Protein AF-A0A2G9RS12-F1 (afdb_monomer_lite)

pLDDT: mean 70.04, std 11.31, range [40.25, 85.06]

Sequence (122 aa):
MNLLDEAHEDACQGKPSTRPMIELCIPSTLDPTLAPPGCHVISIFSQYAPYTLTGGRQWDEEERNKYADNVFGWIEKYAPGFKSTVIGRDVLTPPDLESIFGLPGGVCTVHSITSACTANVL

Secondary structure (DSSP, 8-state):
--HHHHHHHHHHTTPPPSS-EEEEE-GGGT-GGGS-TT-EEEEEEEE---SSBTTTB---HHHHHHHHHHHHHHHHHHSTTHHHHEEEEEEE-HHHHHHHH--TT--SEEEEEEEE--TT--

Foldseek 3Di:
D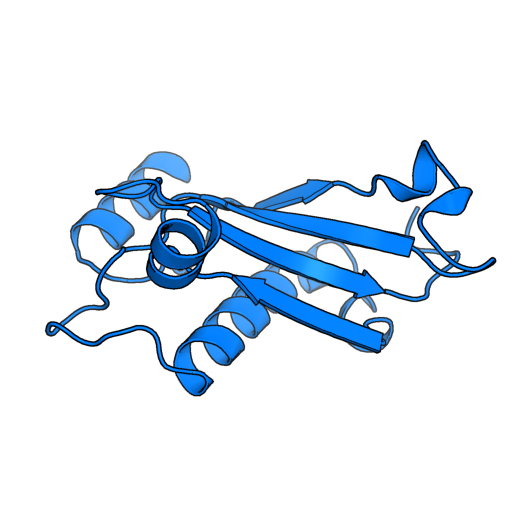DPVVQLQVCLVQQHRGLDWDKDKDWCCVVPVVVDDPQKTKIKIKTASHHCAHHPRHHDDPVNQVVSVVSVVVVVCVVQPCQVVQFPDKDKQAQVNCCVPVVDPPGHNMIIMITIGRHPPSD

Structure (mmCIF, N/CA/C/O backbone):
data_AF-A0A2G9RS12-F1
#
_entry.id   AF-A0A2G9RS12-F1
#
loop_
_atom_site.group_PDB
_atom_site.id
_atom_site.type_symbol
_atom_site.label_atom_id
_atom_site.label_alt_id
_atom_site.label_comp_id
_atom_site.label_asym_id
_atom_site.label_entity_id
_atom_site.label_seq_id
_atom_site.pdbx_PDB_ins_code
_atom_site.Cartn_x
_atom_site.Cartn_y
_atom_site.Cartn_z
_atom_site.occupancy
_atom_site.B_iso_or_equiv
_atom_site.auth_seq_id
_atom_site.auth_comp_id
_atom_site.auth_asym_id
_atom_site.auth_atom_id
_atom_site.pdbx_PDB_model_num
ATOM 1 N N . MET A 1 1 ? -25.587 -2.945 -1.258 1.00 49.38 1 MET A N 1
ATOM 2 C CA . MET A 1 1 ? -25.037 -1.706 -0.676 1.00 49.38 1 MET A CA 1
ATOM 3 C C . MET A 1 1 ? -23.703 -1.461 -1.358 1.00 49.38 1 MET A C 1
ATOM 5 O O . MET A 1 1 ? -23.088 -2.434 -1.784 1.00 49.38 1 MET A O 1
ATOM 9 N N . ASN A 1 2 ? -23.354 -0.204 -1.642 1.00 66.19 2 ASN A N 1
ATOM 10 C CA . ASN A 1 2 ? -22.174 0.113 -2.446 1.00 66.19 2 ASN A CA 1
ATOM 11 C C . ASN A 1 2 ? -20.900 -0.045 -1.610 1.00 66.19 2 ASN A C 1
ATOM 13 O O . ASN A 1 2 ? -20.886 0.301 -0.436 1.00 66.19 2 ASN A O 1
ATOM 17 N N . LEU A 1 3 ? -19.815 -0.494 -2.248 1.00 64.25 3 LEU A N 1
ATOM 18 C CA . LEU A 1 3 ? -18.473 -0.617 -1.655 1.00 64.25 3 LEU A CA 1
ATOM 19 C C . LEU A 1 3 ? -18.030 0.653 -0.902 1.00 64.25 3 LEU A C 1
ATOM 21 O O . LEU A 1 3 ? -17.367 0.579 0.126 1.00 64.25 3 LEU A O 1
ATOM 25 N N . LEU A 1 4 ? -18.402 1.813 -1.446 1.00 61.78 4 LEU A N 1
ATOM 26 C CA . LEU A 1 4 ? -18.098 3.131 -0.895 1.00 61.78 4 LEU A CA 1
ATOM 27 C C . LEU A 1 4 ? -18.814 3.391 0.436 1.00 61.78 4 LEU A C 1
ATOM 29 O O . LEU A 1 4 ? -18.214 3.981 1.328 1.00 61.78 4 LEU A O 1
ATOM 33 N N . ASP A 1 5 ? -20.058 2.929 0.580 1.00 64.12 5 ASP A N 1
ATOM 34 C CA . ASP A 1 5 ? -20.851 3.148 1.793 1.00 64.12 5 ASP A CA 1
ATOM 35 C C . ASP A 1 5 ? -20.290 2.312 2.955 1.00 64.12 5 ASP A C 1
ATOM 37 O O . ASP A 1 5 ? -20.088 2.829 4.050 1.00 64.12 5 ASP A O 1
ATOM 41 N N . GLU A 1 6 ? -19.944 1.045 2.692 1.00 66.12 6 GLU A N 1
ATOM 42 C CA . GLU A 1 6 ? -19.351 0.139 3.690 1.00 66.12 6 GLU A CA 1
ATOM 43 C C . GLU A 1 6 ? -17.960 0.619 4.138 1.00 66.12 6 GLU A C 1
ATOM 45 O O . GLU A 1 6 ? -17.664 0.658 5.333 1.00 66.12 6 GLU A O 1
ATOM 50 N N . ALA A 1 7 ? -17.115 1.054 3.195 1.00 59.12 7 ALA A N 1
ATOM 51 C CA . ALA A 1 7 ? -15.793 1.592 3.517 1.00 59.12 7 ALA A CA 1
ATOM 52 C C . ALA A 1 7 ? -15.872 2.899 4.325 1.00 59.12 7 ALA A C 1
ATOM 54 O O . ALA A 1 7 ? -15.055 3.125 5.221 1.00 59.12 7 ALA A O 1
ATOM 55 N N . HIS A 1 8 ? -16.864 3.746 4.034 1.00 60.66 8 HIS A N 1
ATOM 56 C CA . HIS A 1 8 ? -17.101 4.980 4.773 1.00 60.66 8 HIS A CA 1
ATOM 57 C C . HIS A 1 8 ? -17.593 4.712 6.203 1.00 60.66 8 HIS A C 1
ATOM 59 O O . HIS A 1 8 ? -17.067 5.305 7.147 1.00 60.66 8 HIS A O 1
ATOM 65 N N . GLU A 1 9 ? -18.547 3.793 6.387 1.00 65.69 9 GLU A N 1
ATOM 66 C CA . GLU A 1 9 ? -19.045 3.415 7.715 1.00 65.69 9 GLU A CA 1
ATOM 67 C C . GLU A 1 9 ? -17.950 2.793 8.592 1.00 65.69 9 GLU A C 1
ATOM 69 O O . GLU A 1 9 ? -17.814 3.172 9.759 1.00 65.69 9 GLU A O 1
ATOM 74 N N . ASP A 1 10 ? -17.128 1.899 8.035 1.00 65.00 10 ASP A N 1
ATOM 75 C CA . ASP A 1 10 ? -15.994 1.295 8.744 1.00 65.00 10 ASP A CA 1
ATOM 76 C C . ASP A 1 10 ? -1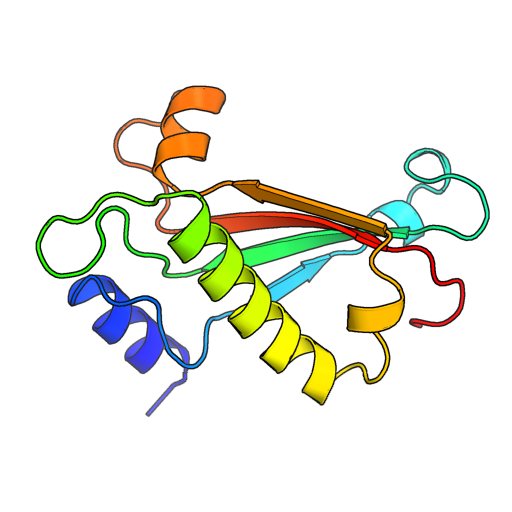5.007 2.369 9.236 1.00 65.00 10 ASP A C 1
ATOM 78 O O . ASP A 1 10 ? -14.616 2.379 10.411 1.00 65.00 10 ASP A O 1
ATOM 82 N N . ALA A 1 11 ? -14.666 3.327 8.368 1.00 60.09 11 ALA A N 1
ATOM 83 C CA . ALA A 1 11 ? -13.770 4.428 8.705 1.00 60.09 11 ALA A CA 1
ATOM 84 C C . ALA A 1 11 ? -14.358 5.352 9.781 1.00 60.09 11 ALA A C 1
ATOM 86 O O . ALA A 1 11 ? -13.646 5.738 10.711 1.00 60.09 11 ALA A O 1
ATOM 87 N N . CYS A 1 12 ? -15.660 5.655 9.718 1.00 61.53 12 CYS A N 1
ATOM 88 C CA . CYS A 1 12 ? -16.365 6.398 10.766 1.00 61.53 12 CYS A CA 1
ATOM 89 C C . CYS A 1 12 ? -16.361 5.662 12.116 1.00 61.53 12 CYS A C 1
ATOM 91 O O . CYS A 1 12 ? -16.352 6.305 13.165 1.00 61.53 12 CYS A O 1
ATOM 93 N N . GLN A 1 13 ? -16.315 4.326 12.113 1.00 61.97 13 GLN A N 1
ATOM 94 C CA . GLN A 1 13 ? -16.155 3.507 13.321 1.00 61.97 13 GLN A CA 1
ATOM 95 C C . GLN A 1 13 ? -14.691 3.363 13.784 1.00 61.97 13 GLN A C 1
ATOM 97 O O . GLN A 1 13 ? -14.405 2.646 14.753 1.00 61.97 13 GLN A O 1
ATOM 102 N N . GLY A 1 14 ? -13.744 4.021 13.109 1.00 58.00 14 GLY A N 1
ATOM 103 C CA . GLY A 1 14 ? -12.315 3.917 13.401 1.00 58.00 14 GLY A CA 1
ATOM 104 C C . GLY A 1 14 ? -11.711 2.566 13.013 1.00 58.00 14 GLY A C 1
ATOM 105 O O . GLY A 1 14 ? -10.624 2.229 13.483 1.00 58.00 14 GLY A O 1
ATOM 106 N N . LYS A 1 15 ? -12.410 1.762 12.204 1.00 63.19 15 LYS A N 1
ATOM 107 C CA . LYS A 1 15 ? -11.928 0.461 11.739 1.00 63.19 15 LYS A CA 1
ATOM 108 C C . LYS A 1 15 ? -11.365 0.606 10.327 1.00 63.19 15 LYS A C 1
ATOM 110 O O . LYS A 1 15 ? -12.018 1.198 9.471 1.00 63.19 15 LYS A O 1
ATOM 115 N N . PRO A 1 16 ? -10.172 0.064 10.041 1.00 60.69 16 PRO A N 1
ATOM 116 C CA . PRO A 1 16 ? -9.745 -0.091 8.660 1.00 60.69 16 PRO A CA 1
ATOM 117 C C . PRO A 1 16 ? -10.737 -1.014 7.941 1.00 60.69 16 PRO A C 1
ATOM 119 O O . PRO A 1 16 ? -11.007 -2.117 8.424 1.00 60.69 16 PRO A O 1
ATOM 122 N N . SER A 1 17 ? -11.289 -0.561 6.811 1.00 62.47 17 SER A N 1
ATOM 123 C CA . SER A 1 17 ? -12.303 -1.343 6.103 1.00 62.47 17 SER A CA 1
ATOM 124 C C . SER A 1 17 ? -11.760 -2.698 5.650 1.00 62.47 17 SER A C 1
ATOM 126 O O . SER A 1 17 ? -10.616 -2.824 5.198 1.00 62.47 17 SER A O 1
ATOM 128 N N . THR A 1 18 ? -12.604 -3.727 5.755 1.00 64.56 18 THR A N 1
ATOM 129 C CA . THR A 1 18 ? -12.267 -5.094 5.325 1.00 64.56 18 THR A CA 1
ATOM 130 C C . THR A 1 18 ? -12.063 -5.198 3.815 1.00 64.56 18 THR A C 1
ATOM 132 O O . THR A 1 18 ? -11.279 -6.037 3.356 1.00 64.56 18 THR A O 1
ATOM 135 N N . ARG A 1 19 ? -12.709 -4.319 3.041 1.00 68.75 19 ARG A N 1
ATOM 136 C CA . ARG A 1 19 ? -12.535 -4.200 1.595 1.00 68.75 19 ARG A CA 1
ATOM 137 C C . ARG A 1 19 ? -12.190 -2.750 1.231 1.00 68.75 19 ARG A C 1
ATOM 139 O O . ARG A 1 19 ? -13.073 -1.996 0.828 1.00 68.75 19 ARG A O 1
ATOM 146 N N . PRO A 1 20 ? -10.913 -2.357 1.373 1.00 70.12 20 PRO A N 1
ATOM 147 C CA . PRO A 1 20 ? -10.503 -0.985 1.120 1.00 70.12 20 PRO A CA 1
ATOM 148 C C . PRO A 1 20 ? -10.699 -0.602 -0.351 1.00 70.12 20 PRO A C 1
ATOM 150 O O . PRO A 1 20 ? -10.580 -1.438 -1.253 1.00 70.12 20 PRO A O 1
ATOM 153 N N . MET A 1 21 ? -10.971 0.680 -0.593 1.00 73.38 21 MET A N 1
ATOM 154 C CA . MET A 1 21 ? -10.926 1.247 -1.936 1.00 73.38 21 MET A CA 1
ATOM 155 C C . MET A 1 21 ? -9.461 1.440 -2.323 1.00 73.38 21 MET A C 1
ATOM 157 O O . MET A 1 21 ? -8.798 2.330 -1.798 1.00 73.38 21 MET A O 1
ATOM 161 N N . ILE A 1 22 ? -8.973 0.583 -3.220 1.00 80.75 22 ILE A N 1
ATOM 162 C CA . ILE A 1 22 ? -7.577 0.549 -3.658 1.00 80.75 22 ILE A CA 1
ATOM 163 C C . ILE A 1 22 ? -7.474 1.200 -5.035 1.00 80.75 22 ILE A C 1
ATOM 165 O O . ILE A 1 22 ? -8.101 0.746 -5.991 1.00 80.75 22 ILE A O 1
ATOM 169 N N . GLU A 1 23 ? -6.641 2.223 -5.138 1.00 81.31 23 GLU A N 1
ATOM 170 C CA . GLU A 1 23 ? -6.217 2.839 -6.388 1.00 81.31 23 GLU A CA 1
ATOM 171 C C . GLU A 1 23 ? -4.734 2.527 -6.603 1.00 81.31 23 GLU A C 1
ATOM 173 O O . GLU A 1 23 ? -3.895 2.818 -5.753 1.00 81.31 23 GLU A O 1
ATOM 178 N N . LEU A 1 24 ? -4.414 1.877 -7.720 1.00 81.94 24 LEU A N 1
ATOM 179 C CA . LEU A 1 24 ? -3.065 1.423 -8.045 1.00 81.94 24 LEU A CA 1
ATOM 180 C C . LEU A 1 24 ? -2.579 2.137 -9.304 1.00 81.94 24 LEU A C 1
ATOM 182 O O . LEU A 1 24 ? -3.204 2.041 -10.359 1.00 81.94 24 LEU A O 1
ATOM 186 N N . CYS A 1 25 ? -1.434 2.802 -9.191 1.00 81.62 25 CYS A N 1
ATOM 187 C CA . CYS A 1 25 ? -0.799 3.565 -10.259 1.00 81.62 25 CYS A CA 1
ATOM 188 C C . CYS A 1 25 ? 0.642 3.088 -10.470 1.00 81.62 25 CYS A C 1
ATOM 190 O O . CYS A 1 25 ? 1.398 2.945 -9.512 1.00 81.62 25 CYS A O 1
ATOM 192 N N . ILE A 1 26 ? 1.049 2.883 -11.726 1.00 83.31 26 ILE A N 1
ATOM 193 C CA . ILE A 1 26 ? 2.409 2.453 -12.095 1.00 83.31 26 ILE A CA 1
ATOM 194 C C . ILE A 1 26 ? 3.086 3.584 -12.888 1.00 83.31 26 ILE A C 1
ATOM 196 O O . ILE A 1 26 ? 3.065 3.578 -14.119 1.00 83.31 26 ILE A O 1
ATOM 200 N N . PRO A 1 27 ? 3.676 4.594 -12.220 1.00 79.38 27 PRO A N 1
ATOM 201 C CA . PRO A 1 27 ? 4.282 5.736 -12.912 1.00 79.38 27 PRO A CA 1
ATOM 202 C C . PRO A 1 27 ? 5.482 5.339 -13.785 1.00 79.38 27 PRO A C 1
ATOM 204 O O . PRO A 1 27 ? 5.733 5.969 -14.808 1.00 79.38 27 PRO A O 1
ATOM 207 N N . SER A 1 28 ? 6.181 4.257 -13.432 1.00 77.94 28 SER A N 1
ATOM 208 C CA . SER A 1 28 ? 7.326 3.733 -14.195 1.00 77.94 28 SER A CA 1
ATOM 209 C C . SER A 1 28 ? 6.982 3.256 -15.614 1.00 77.94 28 SER A C 1
ATOM 211 O O . SER A 1 28 ? 7.868 3.155 -16.456 1.00 77.94 28 SER A O 1
ATOM 213 N N . THR A 1 29 ? 5.704 2.992 -15.910 1.00 77.69 29 THR A N 1
ATOM 214 C CA . THR A 1 29 ? 5.243 2.706 -17.278 1.00 77.69 29 THR A CA 1
ATOM 215 C C . THR A 1 29 ? 5.281 3.956 -18.161 1.00 77.69 29 THR A C 1
ATOM 217 O O . THR A 1 29 ? 5.481 3.846 -19.368 1.00 77.69 29 THR A O 1
ATOM 220 N N . LEU A 1 30 ? 5.094 5.141 -17.569 1.00 79.75 30 LEU A N 1
ATOM 221 C CA . LEU A 1 30 ? 5.149 6.424 -18.269 1.00 79.75 30 LEU A CA 1
ATOM 222 C C . LEU A 1 30 ? 6.571 6.997 -18.299 1.00 79.75 30 LEU A C 1
ATOM 224 O O . LEU A 1 30 ? 6.988 7.530 -19.324 1.00 79.75 30 LEU A O 1
ATOM 228 N N . ASP A 1 31 ? 7.304 6.878 -17.191 1.00 78.69 31 ASP A N 1
ATOM 229 C CA . ASP A 1 31 ? 8.680 7.356 -17.069 1.00 78.69 31 ASP A CA 1
ATOM 230 C C . ASP A 1 31 ? 9.622 6.230 -16.598 1.00 78.69 31 ASP A C 1
ATOM 232 O O . ASP A 1 31 ? 9.715 5.949 -15.396 1.00 78.69 31 ASP A O 1
ATOM 236 N N . PRO A 1 32 ? 10.361 5.597 -17.528 1.00 75.06 32 PRO A N 1
ATOM 237 C CA . PRO A 1 32 ? 11.317 4.540 -17.213 1.00 75.06 32 PRO A CA 1
ATOM 238 C C . PRO A 1 32 ? 12.512 5.000 -16.369 1.00 75.06 32 PRO A C 1
ATOM 240 O O . PRO A 1 32 ? 13.266 4.155 -15.904 1.00 75.06 32 PRO A O 1
ATOM 243 N N . THR A 1 33 ? 12.730 6.306 -16.168 1.00 79.94 33 THR A N 1
ATOM 244 C CA . THR A 1 33 ? 13.829 6.801 -15.318 1.00 79.94 33 THR A CA 1
ATOM 245 C C . THR A 1 33 ? 13.533 6.654 -13.824 1.00 79.94 33 THR A C 1
ATOM 247 O O . THR A 1 33 ? 14.456 6.670 -13.009 1.00 79.94 33 THR A O 1
ATOM 250 N N . LEU A 1 34 ? 12.260 6.450 -13.460 1.00 74.81 34 LEU A N 1
ATOM 251 C CA . LEU A 1 34 ? 11.818 6.260 -12.076 1.00 74.81 34 LEU A CA 1
ATOM 252 C C . LEU A 1 34 ? 12.188 4.891 -11.498 1.00 74.81 34 LEU A C 1
ATOM 254 O O . LEU A 1 34 ? 12.155 4.718 -10.280 1.00 74.81 34 LEU A O 1
ATOM 258 N N . ALA A 1 35 ? 12.510 3.910 -12.344 1.00 7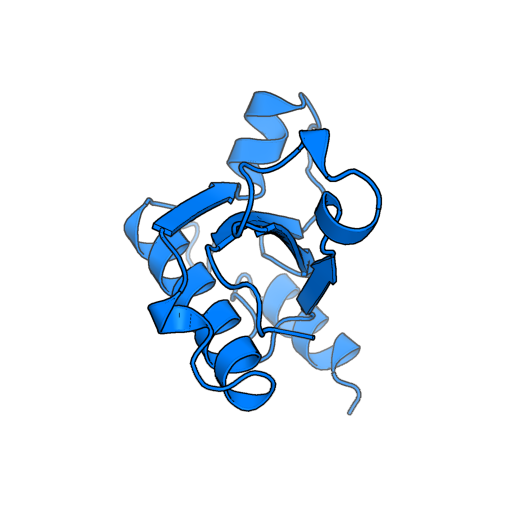4.69 35 ALA A N 1
ATOM 259 C CA . ALA A 1 35 ? 12.849 2.564 -11.910 1.00 74.69 35 ALA A CA 1
ATOM 260 C C . ALA A 1 35 ? 14.066 2.020 -12.675 1.00 74.69 35 ALA A C 1
ATOM 262 O O . ALA A 1 35 ? 14.231 2.299 -13.861 1.00 74.69 35 ALA A O 1
ATOM 263 N N . PRO A 1 36 ? 14.921 1.205 -12.035 1.00 75.50 36 PRO A N 1
ATOM 264 C CA . PRO A 1 36 ? 15.950 0.459 -12.747 1.00 75.50 36 PRO A CA 1
ATOM 265 C C . PRO A 1 36 ? 15.339 -0.446 -13.834 1.00 75.50 36 PRO A C 1
ATOM 267 O O . PRO A 1 36 ? 14.216 -0.928 -13.659 1.00 75.50 36 PRO A O 1
ATOM 270 N N . PRO A 1 37 ? 16.072 -0.745 -14.924 1.00 73.81 37 PRO A N 1
ATOM 271 C CA . PRO A 1 37 ? 15.587 -1.633 -15.977 1.00 73.81 37 PRO A CA 1
ATOM 272 C C . PRO A 1 37 ? 15.097 -2.979 -15.421 1.00 73.81 37 PRO A C 1
ATOM 274 O O . PRO A 1 37 ? 15.838 -3.677 -14.732 1.00 73.81 37 PRO A O 1
ATOM 277 N N . GLY A 1 38 ? 13.851 -3.340 -15.735 1.00 73.94 38 GLY A N 1
ATOM 278 C CA . GLY A 1 38 ? 13.211 -4.574 -15.263 1.00 73.94 38 GLY A CA 1
ATOM 279 C C . GLY A 1 38 ? 12.458 -4.451 -13.933 1.00 73.94 38 GLY A C 1
ATOM 280 O O . GLY A 1 38 ? 11.802 -5.415 -13.537 1.00 73.94 38 GLY A O 1
ATOM 281 N N . CYS A 1 39 ? 12.496 -3.286 -13.278 1.00 77.25 39 CYS A N 1
ATOM 282 C CA . CYS A 1 39 ? 11.682 -3.003 -12.103 1.00 77.25 39 CYS A CA 1
ATOM 283 C C . CYS A 1 39 ? 10.618 -1.929 -12.374 1.00 77.25 39 CYS A C 1
ATOM 285 O O . CYS A 1 39 ? 10.746 -1.112 -13.282 1.00 77.25 39 CYS A O 1
ATOM 287 N N . HIS A 1 40 ? 9.571 -1.927 -11.550 1.00 80.25 40 HIS A N 1
ATOM 288 C CA . HIS A 1 40 ? 8.472 -0.975 -11.598 1.00 80.25 40 HIS A CA 1
ATOM 289 C C . HIS A 1 40 ? 8.205 -0.381 -10.216 1.00 80.25 40 HIS A C 1
ATOM 291 O O . HIS A 1 40 ? 8.032 -1.078 -9.217 1.00 80.25 40 HIS A O 1
ATOM 297 N N . VAL A 1 41 ? 8.112 0.942 -10.162 1.00 81.00 41 VAL A N 1
ATOM 298 C CA . VAL A 1 41 ? 7.559 1.621 -8.989 1.00 81.00 41 VAL A CA 1
ATOM 299 C C . VAL A 1 41 ? 6.046 1.641 -9.125 1.00 81.00 41 VAL A C 1
ATOM 301 O O . VAL A 1 41 ? 5.530 2.013 -10.184 1.00 81.00 41 VAL A O 1
ATOM 304 N N . ILE A 1 42 ? 5.362 1.236 -8.057 1.00 83.00 42 ILE A N 1
ATOM 305 C CA . ILE A 1 42 ? 3.909 1.182 -7.956 1.00 83.00 42 ILE A CA 1
ATOM 306 C C . ILE A 1 42 ? 3.476 2.005 -6.747 1.00 83.00 42 ILE A C 1
ATOM 308 O O . ILE A 1 42 ? 3.888 1.767 -5.614 1.00 83.00 42 ILE A O 1
ATOM 312 N N . SER A 1 43 ? 2.606 2.968 -6.995 1.00 81.88 43 SER A N 1
ATOM 313 C CA . SER A 1 43 ? 1.968 3.789 -5.979 1.00 81.88 43 SER A CA 1
ATOM 314 C C . SER A 1 43 ? 0.565 3.258 -5.734 1.00 81.88 43 SER A C 1
ATOM 316 O O . SER A 1 43 ? -0.248 3.203 -6.653 1.00 81.88 43 SER A O 1
ATOM 318 N N . ILE A 1 44 ? 0.284 2.861 -4.498 1.00 83.50 44 ILE A N 1
ATOM 319 C CA . ILE A 1 44 ? -1.015 2.340 -4.088 1.00 83.50 44 ILE A CA 1
ATOM 320 C C . ILE A 1 44 ? -1.622 3.316 -3.084 1.00 83.50 44 ILE A C 1
ATOM 322 O O . ILE A 1 44 ? -1.047 3.586 -2.028 1.00 83.50 44 ILE A O 1
ATOM 326 N N . PHE A 1 45 ? -2.797 3.832 -3.409 1.00 80.25 45 PHE A N 1
ATOM 327 C CA . PHE A 1 45 ? -3.586 4.708 -2.559 1.00 80.25 45 PHE A CA 1
ATOM 328 C C . PHE A 1 45 ? -4.791 3.938 -2.041 1.00 80.25 45 PHE A C 1
ATOM 330 O O . PHE A 1 45 ? -5.543 3.344 -2.811 1.00 80.25 45 PHE A O 1
ATOM 337 N N . SER A 1 46 ? -4.969 3.940 -0.726 1.00 77.19 46 SER A N 1
ATOM 338 C CA . SER A 1 46 ? -6.126 3.345 -0.078 1.00 77.19 46 SER A CA 1
ATOM 339 C C . SER A 1 46 ? -6.960 4.438 0.571 1.00 77.19 46 SER A C 1
ATOM 341 O O . SER A 1 46 ? -6.494 5.113 1.494 1.00 77.19 46 SER A O 1
ATOM 343 N N . GLN A 1 47 ? -8.180 4.633 0.078 1.00 68.19 47 GLN A N 1
ATOM 344 C CA . GLN A 1 47 ? -9.103 5.632 0.619 1.00 68.19 47 GLN A CA 1
ATOM 345 C C . GLN A 1 47 ? -9.890 5.052 1.805 1.00 68.19 47 GLN A C 1
ATOM 347 O O . GLN A 1 47 ? -10.139 3.846 1.864 1.00 68.19 47 GLN A O 1
ATOM 352 N N . TYR A 1 48 ? -10.303 5.922 2.731 1.00 64.75 48 TYR A N 1
ATOM 353 C CA . TYR A 1 48 ? -11.050 5.601 3.958 1.00 64.75 48 TYR A CA 1
ATOM 354 C C . TYR A 1 48 ? -10.242 4.878 5.043 1.00 64.75 48 TYR A C 1
ATOM 356 O O . TYR A 1 48 ? -10.737 3.991 5.738 1.00 64.75 48 TYR A O 1
ATOM 364 N N . ALA A 1 49 ? -8.989 5.280 5.236 1.00 65.75 49 ALA A N 1
ATOM 365 C CA . ALA A 1 49 ? -8.234 4.859 6.408 1.00 65.75 49 ALA A CA 1
ATOM 366 C C . ALA A 1 49 ? -8.518 5.798 7.594 1.00 65.75 49 ALA A C 1
ATOM 368 O O . ALA A 1 49 ? -8.383 7.017 7.445 1.00 65.75 49 ALA A O 1
ATOM 369 N N . PRO A 1 50 ? -8.904 5.271 8.769 1.00 65.50 50 PRO A N 1
ATOM 370 C CA . PRO A 1 50 ? -9.161 6.104 9.934 1.00 65.50 50 PRO A CA 1
ATOM 371 C C . PRO A 1 50 ? -7.861 6.729 10.457 1.00 65.50 50 PRO A C 1
ATOM 373 O O . PRO A 1 50 ? -6.820 6.071 10.521 1.00 65.50 50 PRO A O 1
ATOM 376 N N . TYR A 1 51 ? -7.934 7.997 10.869 1.00 63.38 51 TYR A N 1
ATOM 377 C CA . TYR A 1 51 ? -6.806 8.709 11.482 1.00 63.38 51 TYR A CA 1
ATOM 378 C C . TYR A 1 51 ? -6.371 8.049 12.800 1.00 63.38 51 TYR A C 1
ATOM 380 O O . TYR A 1 51 ? -5.185 7.839 13.040 1.00 63.38 51 TYR A O 1
ATOM 388 N N . THR A 1 52 ? -7.351 7.633 13.606 1.00 62.56 52 THR A N 1
ATOM 389 C CA . THR A 1 52 ? -7.149 6.892 14.855 1.00 62.56 52 THR A CA 1
ATOM 390 C C . THR A 1 52 ? -7.876 5.555 14.768 1.00 62.56 52 THR A C 1
ATOM 392 O O . THR A 1 52 ? -9.063 5.516 14.437 1.00 62.56 52 THR A O 1
ATOM 395 N N . LEU A 1 53 ? -7.190 4.462 15.096 1.00 67.50 53 LEU A N 1
ATOM 396 C CA . LEU A 1 53 ? -7.779 3.126 15.129 1.00 67.50 53 LEU A CA 1
ATOM 397 C C . LEU A 1 53 ? -8.773 2.993 16.296 1.00 67.50 53 LEU A C 1
ATOM 399 O O . LEU A 1 53 ? -8.665 3.670 17.327 1.00 67.50 53 LEU A O 1
ATOM 403 N N . THR A 1 54 ? -9.735 2.074 16.166 1.00 61.94 54 THR A N 1
ATOM 404 C CA . THR A 1 54 ? -10.749 1.805 17.194 1.00 61.94 54 THR A CA 1
ATOM 405 C C . THR A 1 54 ? -10.105 1.594 18.569 1.00 61.94 54 THR A C 1
ATOM 407 O O . THR A 1 54 ? -9.176 0.793 18.734 1.00 61.94 54 THR A O 1
ATOM 410 N N . GLY A 1 55 ? -10.635 2.306 19.568 1.00 60.38 55 GLY A N 1
ATOM 411 C CA . GLY A 1 55 ? -10.116 2.309 20.938 1.00 60.38 55 GLY A CA 1
ATOM 412 C C . GLY A 1 55 ? -9.058 3.381 21.216 1.00 60.38 55 GLY A C 1
ATOM 413 O O . GLY A 1 55 ? -8.384 3.294 22.236 1.00 60.38 55 GLY A O 1
ATOM 414 N N . GLY A 1 56 ? -8.894 4.374 20.334 1.00 62.78 56 GLY A N 1
ATOM 415 C CA . GLY A 1 56 ? -7.915 5.453 20.520 1.00 62.78 56 GLY A CA 1
ATOM 416 C C . GLY A 1 56 ? -6.478 5.035 20.201 1.00 62.78 56 GLY A C 1
ATOM 417 O O . GLY A 1 56 ? -5.536 5.724 20.588 1.00 62.78 56 GLY A O 1
ATOM 418 N N . ARG A 1 57 ? -6.303 3.893 19.524 1.00 65.19 57 ARG A N 1
ATOM 419 C CA . ARG A 1 57 ? -4.988 3.350 19.182 1.00 65.19 57 ARG A CA 1
ATOM 420 C C . ARG A 1 57 ? -4.394 4.120 18.007 1.00 65.19 57 ARG A C 1
ATOM 422 O O . ARG A 1 57 ? -5.092 4.449 17.050 1.00 65.19 57 ARG A O 1
ATOM 429 N N . GLN A 1 58 ? -3.107 4.420 18.108 1.00 71.31 58 GLN A N 1
ATOM 430 C CA . GLN A 1 58 ? -2.340 5.035 17.031 1.00 71.31 58 GLN A CA 1
ATOM 431 C C . GLN A 1 58 ? -1.859 3.961 16.057 1.00 71.31 58 GLN A C 1
ATOM 433 O O . GLN A 1 58 ? -1.801 2.781 16.406 1.00 71.31 58 GLN A O 1
ATOM 438 N N . TRP A 1 59 ? -1.519 4.379 14.842 1.00 72.81 59 TRP A N 1
ATOM 439 C CA . TRP A 1 59 ? -0.856 3.516 13.877 1.00 72.81 59 TRP A CA 1
ATOM 440 C C . TRP A 1 59 ? 0.554 3.193 14.376 1.00 72.81 59 TRP A C 1
ATOM 442 O O . TRP A 1 59 ? 1.414 4.069 14.428 1.00 72.81 59 TRP A O 1
ATOM 452 N N . ASP A 1 60 ? 0.783 1.942 14.762 1.00 79.00 60 ASP A N 1
ATOM 453 C CA . ASP A 1 60 ? 2.124 1.416 14.996 1.00 79.00 60 ASP A CA 1
ATOM 454 C C . ASP A 1 60 ? 2.650 0.714 13.729 1.00 79.00 60 ASP A C 1
ATOM 456 O O . ASP A 1 60 ? 1.952 0.567 12.719 1.00 79.00 60 ASP A O 1
ATOM 460 N N . GLU A 1 61 ? 3.919 0.311 13.751 1.00 77.69 61 GLU A N 1
ATOM 461 C CA . GLU A 1 61 ? 4.543 -0.388 12.626 1.00 77.69 61 GLU A CA 1
ATOM 462 C C . GLU A 1 61 ? 3.864 -1.736 12.319 1.00 77.69 61 GLU A C 1
ATOM 464 O O . GLU A 1 61 ? 3.790 -2.150 11.160 1.00 77.69 61 GLU A O 1
ATOM 469 N N . GLU A 1 62 ? 3.324 -2.417 13.329 1.00 81.31 62 GLU A N 1
ATOM 470 C CA . GLU A 1 62 ? 2.677 -3.718 13.168 1.00 81.31 62 GLU A CA 1
ATOM 471 C C . GLU A 1 62 ? 1.321 -3.581 12.455 1.00 81.31 62 GLU A C 1
ATOM 473 O O . GLU A 1 62 ? 1.054 -4.279 11.477 1.00 81.31 62 GLU A O 1
ATOM 478 N N . GLU A 1 63 ? 0.483 -2.640 12.884 1.00 78.06 63 GLU A N 1
ATOM 479 C CA . GLU A 1 63 ? -0.821 -2.326 12.304 1.00 78.06 63 GLU A CA 1
ATOM 480 C C . GLU A 1 63 ? -0.680 -1.752 10.887 1.00 78.06 63 GLU A C 1
ATOM 482 O O . GLU A 1 63 ? -1.449 -2.118 9.993 1.00 78.06 63 GLU A O 1
ATOM 487 N N . ARG A 1 64 ? 0.357 -0.936 10.640 1.00 79.56 64 ARG A N 1
ATOM 488 C CA . ARG A 1 64 ? 0.744 -0.484 9.290 1.00 79.56 64 ARG A CA 1
ATOM 489 C C . ARG A 1 64 ? 1.003 -1.656 8.357 1.00 79.56 64 ARG A C 1
ATOM 491 O O . ARG A 1 64 ? 0.426 -1.734 7.271 1.00 79.56 64 ARG A O 1
ATOM 498 N N . ASN A 1 65 ? 1.853 -2.581 8.795 1.00 81.25 65 ASN A N 1
ATOM 499 C CA . ASN A 1 65 ? 2.208 -3.759 8.016 1.00 81.25 65 ASN A CA 1
ATOM 500 C C . ASN A 1 65 ? 1.000 -4.680 7.797 1.00 81.25 65 ASN A C 1
ATOM 502 O O . ASN A 1 65 ? 0.762 -5.090 6.662 1.00 81.25 65 ASN A O 1
ATOM 506 N N . LYS A 1 66 ? 0.180 -4.926 8.828 1.00 82.44 66 LYS A N 1
ATOM 507 C CA . LYS A 1 66 ? -1.064 -5.708 8.709 1.00 82.44 66 LYS A CA 1
ATOM 508 C C . LYS A 1 66 ? -2.027 -5.110 7.688 1.00 82.44 66 LYS A C 1
ATOM 510 O O . LYS A 1 66 ? -2.614 -5.843 6.890 1.00 82.44 66 LYS A O 1
ATOM 515 N N . TYR A 1 67 ? -2.198 -3.789 7.695 1.00 81.06 67 TYR A N 1
ATOM 516 C CA . TYR A 1 67 ? -3.067 -3.114 6.736 1.00 81.06 67 TYR A CA 1
ATOM 517 C C . TYR A 1 67 ? -2.534 -3.234 5.305 1.00 81.06 67 TYR A C 1
ATOM 519 O O . TYR A 1 67 ? -3.287 -3.593 4.397 1.00 81.06 67 TYR A O 1
ATOM 527 N N . ALA A 1 68 ? -1.230 -3.020 5.104 1.00 81.75 68 ALA A N 1
ATOM 528 C CA . ALA A 1 68 ? -0.590 -3.220 3.806 1.00 81.75 68 ALA A CA 1
ATOM 529 C C . ALA A 1 68 ? -0.722 -4.673 3.316 1.00 81.75 68 ALA A C 1
ATOM 531 O O . ALA A 1 68 ? -1.040 -4.905 2.151 1.00 81.75 68 ALA A O 1
ATOM 532 N N . ASP A 1 69 ? -0.568 -5.660 4.202 1.00 83.94 69 ASP A N 1
ATOM 533 C CA . ASP A 1 69 ? -0.739 -7.079 3.872 1.00 83.94 69 ASP A CA 1
ATOM 534 C C . ASP A 1 69 ? -2.180 -7.425 3.473 1.00 83.94 69 ASP A C 1
ATOM 536 O O . ASP A 1 69 ? -2.386 -8.258 2.577 1.00 83.94 69 ASP A O 1
ATOM 540 N N . ASN A 1 70 ? -3.170 -6.766 4.087 1.00 84.50 70 ASN A N 1
ATOM 541 C CA . ASN A 1 70 ? -4.577 -6.869 3.700 1.00 84.50 70 ASN A CA 1
ATOM 542 C C . ASN A 1 70 ? -4.814 -6.281 2.299 1.00 84.50 70 ASN A C 1
ATOM 544 O O . ASN A 1 70 ? -5.394 -6.948 1.441 1.00 84.50 70 ASN A O 1
ATOM 548 N N . VAL A 1 71 ? -4.303 -5.073 2.029 1.00 83.19 71 VAL A N 1
ATOM 549 C CA . VAL A 1 71 ? -4.374 -4.427 0.704 1.00 83.19 71 VAL A CA 1
ATOM 550 C C . VAL A 1 71 ? -3.713 -5.305 -0.360 1.00 83.19 71 VAL A C 1
ATOM 552 O O . VAL A 1 71 ? -4.326 -5.612 -1.382 1.00 83.19 71 VAL A O 1
ATOM 555 N N . PHE A 1 72 ? -2.504 -5.804 -0.100 1.00 83.38 72 PHE A N 1
ATOM 556 C CA . PHE A 1 72 ? -1.817 -6.711 -1.017 1.00 83.38 72 PHE A CA 1
ATOM 557 C C . PHE A 1 72 ? -2.566 -8.033 -1.173 1.00 83.38 72 PHE A C 1
ATOM 559 O O . PHE A 1 72 ? -2.523 -8.631 -2.238 1.00 83.38 72 PHE A O 1
ATOM 566 N N . GLY A 1 73 ? -3.254 -8.518 -0.134 1.00 85.06 73 GLY A N 1
ATOM 567 C CA . GLY A 1 73 ? -4.112 -9.702 -0.219 1.00 85.06 73 GLY A CA 1
ATOM 568 C C . GLY A 1 73 ? -5.275 -9.520 -1.191 1.00 85.06 73 GLY A C 1
ATOM 569 O O . GLY A 1 73 ? -5.641 -10.465 -1.887 1.00 85.06 73 GLY A O 1
ATOM 570 N N . TRP A 1 74 ? -5.828 -8.310 -1.281 1.00 84.75 74 TRP A N 1
ATOM 571 C CA . TRP A 1 74 ? -6.821 -7.971 -2.295 1.00 84.75 74 TRP A CA 1
ATOM 572 C C . TRP A 1 74 ? -6.204 -7.824 -3.684 1.00 84.75 74 TRP A C 1
ATOM 574 O O . TRP A 1 74 ? -6.770 -8.364 -4.629 1.00 84.75 74 TRP A O 1
ATOM 584 N N . ILE A 1 75 ? -5.043 -7.174 -3.809 1.00 82.12 75 ILE A N 1
ATOM 585 C CA . ILE A 1 75 ? -4.327 -7.048 -5.090 1.00 82.12 75 ILE A CA 1
ATOM 586 C C . ILE A 1 75 ? -3.951 -8.426 -5.639 1.00 82.12 75 ILE A C 1
ATOM 588 O O . ILE A 1 75 ? -4.197 -8.686 -6.807 1.00 82.12 75 ILE A O 1
ATOM 592 N N . GLU A 1 76 ? -3.461 -9.341 -4.800 1.00 83.38 76 GLU A N 1
ATOM 593 C CA . GLU A 1 76 ? -3.083 -10.711 -5.179 1.00 83.38 76 GLU A CA 1
ATOM 594 C C . GLU A 1 76 ? -4.246 -11.492 -5.818 1.00 83.38 76 GLU A C 1
ATOM 596 O O . GLU A 1 76 ? -4.031 -12.317 -6.702 1.00 83.38 76 GLU A O 1
ATOM 601 N N . LYS A 1 77 ? -5.497 -11.215 -5.418 1.00 83.00 77 LYS A N 1
ATOM 602 C CA . LYS A 1 77 ? -6.682 -11.831 -6.046 1.00 83.00 77 LYS A CA 1
ATOM 603 C C . LYS A 1 77 ? -6.894 -11.368 -7.488 1.00 83.00 77 LYS A C 1
ATOM 605 O O . LYS A 1 77 ? -7.485 -12.110 -8.266 1.00 83.00 77 LYS A O 1
ATOM 610 N N . TYR A 1 78 ? -6.461 -10.154 -7.825 1.00 79.75 78 TYR A N 1
ATOM 611 C CA . TYR A 1 78 ? -6.552 -9.597 -9.177 1.00 79.75 78 TYR A CA 1
ATOM 612 C C . TYR A 1 78 ? -5.267 -9.828 -9.988 1.00 79.75 78 TYR A C 1
ATOM 614 O O . TYR A 1 78 ? -5.345 -10.048 -11.192 1.00 79.75 78 TYR A O 1
ATOM 622 N N . ALA A 1 79 ? -4.106 -9.813 -9.331 1.00 77.69 79 ALA A N 1
ATOM 623 C CA . ALA A 1 79 ? -2.777 -9.984 -9.906 1.00 77.69 79 ALA A CA 1
ATOM 624 C C . ALA A 1 79 ? -1.998 -11.065 -9.122 1.00 77.69 79 ALA A C 1
ATOM 626 O O . ALA A 1 79 ? -1.250 -10.742 -8.194 1.00 77.69 79 ALA A O 1
ATOM 627 N N . PRO A 1 80 ? -2.180 -12.355 -9.456 1.00 79.38 80 PRO A N 1
ATOM 628 C CA . PRO A 1 80 ? -1.503 -13.446 -8.764 1.00 79.38 80 PRO A CA 1
ATOM 629 C C . PRO A 1 80 ? 0.009 -13.403 -9.017 1.00 79.38 80 PRO A C 1
ATOM 631 O O . PRO A 1 80 ? 0.461 -13.224 -10.146 1.00 79.38 80 PRO A O 1
ATOM 634 N N . GLY A 1 81 ? 0.798 -13.591 -7.962 1.00 79.50 81 GLY A N 1
ATOM 635 C CA . GLY A 1 81 ? 2.255 -13.485 -7.980 1.00 79.50 81 GLY A CA 1
ATOM 636 C C . GLY A 1 81 ? 2.777 -12.108 -7.574 1.00 79.50 81 GLY A C 1
ATOM 637 O O . GLY A 1 81 ? 3.978 -11.982 -7.328 1.00 79.50 81 GLY A O 1
ATOM 638 N N . PHE A 1 82 ? 1.912 -11.101 -7.416 1.00 80.38 82 PHE A N 1
ATOM 639 C CA . PHE A 1 82 ? 2.312 -9.743 -7.055 1.00 80.38 82 PHE A CA 1
ATOM 640 C C . PHE A 1 82 ? 3.157 -9.707 -5.778 1.00 80.38 82 PHE A C 1
ATOM 642 O O . PHE A 1 82 ? 4.270 -9.179 -5.788 1.00 80.38 82 PHE A O 1
ATOM 649 N N . LYS A 1 83 ? 2.696 -10.349 -4.698 1.00 80.38 83 LYS A N 1
ATOM 650 C CA . LYS A 1 83 ? 3.406 -10.354 -3.408 1.00 80.38 83 LYS A CA 1
ATOM 651 C C . LYS A 1 83 ? 4.838 -10.884 -3.493 1.00 80.38 83 LYS A C 1
ATOM 653 O O . LYS A 1 83 ? 5.696 -10.423 -2.750 1.00 80.38 83 LYS A O 1
ATOM 658 N N . SER A 1 84 ? 5.103 -11.830 -4.395 1.00 81.12 84 SER A N 1
ATOM 659 C CA . SER A 1 84 ? 6.431 -12.441 -4.558 1.00 81.12 84 SER A CA 1
ATOM 660 C C . SER A 1 84 ? 7.451 -11.526 -5.245 1.00 81.12 84 SER A C 1
ATOM 662 O O . SER A 1 84 ? 8.653 -11.751 -5.147 1.00 81.12 84 SER A O 1
ATOM 664 N N . THR A 1 85 ? 6.968 -10.487 -5.923 1.00 80.50 85 THR A N 1
ATOM 665 C CA . THR A 1 85 ? 7.779 -9.574 -6.742 1.00 80.50 85 THR A CA 1
ATOM 666 C C . THR A 1 85 ? 8.144 -8.278 -6.025 1.00 80.50 85 THR A C 1
ATOM 668 O O . THR A 1 85 ? 8.935 -7.475 -6.526 1.00 80.50 85 THR A O 1
ATOM 671 N N . VAL A 1 86 ? 7.566 -8.055 -4.844 1.00 81.88 86 VAL A N 1
ATOM 672 C CA . VAL A 1 86 ? 7.809 -6.865 -4.031 1.00 81.88 86 VAL A CA 1
ATOM 673 C C . VAL A 1 86 ? 9.206 -6.953 -3.420 1.00 81.88 86 VAL A C 1
ATOM 675 O O . VAL A 1 86 ? 9.477 -7.837 -2.612 1.00 81.88 86 VAL A O 1
ATOM 678 N N . ILE A 1 87 ? 10.090 -6.022 -3.789 1.00 80.00 87 ILE A N 1
ATOM 67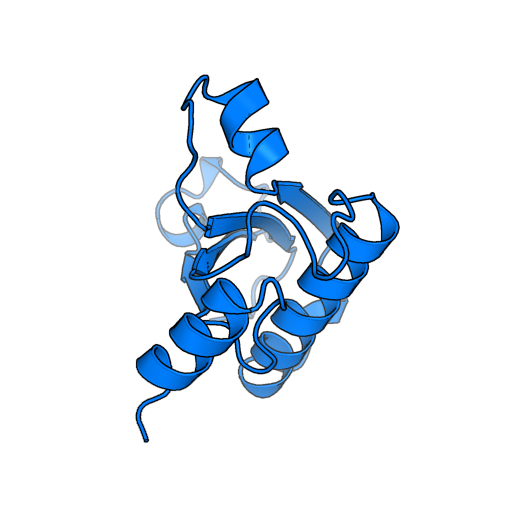9 C CA . ILE A 1 87 ? 11.451 -5.927 -3.229 1.00 80.00 87 ILE A CA 1
ATOM 680 C C . ILE A 1 87 ? 11.459 -5.025 -1.997 1.00 80.00 87 ILE A C 1
ATOM 682 O O . ILE A 1 87 ? 12.169 -5.285 -1.029 1.00 80.00 87 ILE A O 1
ATOM 686 N N . GLY A 1 88 ? 10.667 -3.957 -2.029 1.00 79.12 88 GLY A N 1
ATOM 687 C CA . GLY A 1 88 ? 10.567 -3.010 -0.933 1.00 79.12 88 GLY A CA 1
ATOM 688 C C . GLY A 1 88 ? 9.203 -2.347 -0.911 1.00 79.12 88 GLY A C 1
ATOM 689 O O . GLY A 1 88 ? 8.598 -2.104 -1.956 1.00 79.12 88 GLY A O 1
ATOM 690 N N . ARG A 1 89 ? 8.722 -2.047 0.292 1.00 80.62 89 ARG A N 1
ATOM 691 C CA . ARG A 1 89 ? 7.487 -1.298 0.505 1.00 80.62 89 ARG A CA 1
ATOM 692 C C . ARG A 1 89 ? 7.717 -0.215 1.542 1.00 80.62 89 ARG A C 1
ATOM 694 O O . ARG A 1 89 ? 8.424 -0.445 2.519 1.00 80.62 89 ARG A O 1
ATOM 701 N N . ASP A 1 90 ? 7.073 0.915 1.330 1.00 81.12 90 ASP A N 1
ATOM 702 C CA . ASP A 1 90 ? 6.953 1.997 2.289 1.00 81.12 90 ASP A CA 1
ATOM 703 C C . ASP A 1 90 ? 5.466 2.334 2.449 1.00 81.12 90 ASP A C 1
ATOM 705 O O . ASP A 1 90 ? 4.724 2.389 1.468 1.00 81.12 90 ASP A O 1
ATOM 709 N N . VAL A 1 91 ? 4.997 2.476 3.686 1.00 81.31 91 VAL A N 1
ATOM 710 C CA . VAL A 1 91 ? 3.562 2.541 4.015 1.00 81.31 91 VAL A CA 1
ATOM 711 C C . VAL A 1 91 ? 3.286 3.791 4.831 1.00 81.31 91 VAL A C 1
ATOM 713 O O . VAL A 1 91 ? 3.389 3.772 6.047 1.00 81.31 91 VAL A O 1
ATOM 716 N N . LEU A 1 92 ? 2.905 4.887 4.203 1.00 75.88 92 LEU A N 1
ATOM 717 C CA . LEU A 1 92 ? 2.602 6.145 4.877 1.00 75.88 92 LEU A CA 1
ATOM 718 C C . LEU A 1 92 ? 1.147 6.165 5.359 1.00 75.88 92 LEU A C 1
ATOM 720 O O . LEU A 1 92 ? 0.200 6.041 4.577 1.00 75.88 92 LEU A O 1
ATOM 724 N N . THR A 1 93 ? 0.968 6.324 6.667 1.00 74.31 93 THR A N 1
ATOM 725 C CA . THR A 1 93 ? -0.355 6.457 7.292 1.00 74.31 93 THR A CA 1
ATOM 726 C C . THR A 1 93 ? -0.795 7.916 7.389 1.00 74.31 93 THR A C 1
ATOM 728 O O . THR A 1 93 ? 0.035 8.808 7.225 1.00 74.31 93 THR A O 1
ATOM 731 N N . PRO A 1 94 ? -2.081 8.201 7.669 1.00 68.81 94 PRO A N 1
ATOM 732 C CA . PRO A 1 94 ? -2.558 9.568 7.856 1.00 68.81 94 PRO A CA 1
ATOM 733 C C . PRO A 1 94 ? -1.710 10.431 8.816 1.00 68.81 94 PRO A C 1
ATOM 735 O O . PRO A 1 94 ? -1.390 11.553 8.426 1.00 68.81 94 PRO A O 1
ATOM 738 N N . PRO A 1 95 ? -1.272 9.954 10.005 1.00 68.38 95 PRO A N 1
ATOM 739 C CA . PRO A 1 95 ? -0.386 10.746 10.863 1.00 68.38 95 PRO A CA 1
ATOM 740 C C . PRO A 1 95 ? 1.012 10.961 10.257 1.00 68.38 95 PRO A C 1
ATOM 742 O O . PRO A 1 95 ? 1.587 12.035 10.432 1.00 68.38 95 PRO A O 1
ATOM 745 N N . ASP A 1 96 ? 1.547 9.998 9.496 1.00 69.12 96 ASP A N 1
ATOM 746 C CA . ASP A 1 96 ? 2.817 10.179 8.776 1.00 69.12 96 ASP A CA 1
ATOM 747 C C . ASP A 1 96 ? 2.672 11.249 7.688 1.00 69.12 96 ASP A C 1
ATOM 749 O O . ASP A 1 96 ? 3.531 12.114 7.535 1.00 69.12 96 ASP A O 1
ATOM 753 N N . LEU A 1 97 ? 1.560 11.224 6.948 1.00 66.19 97 LEU A N 1
ATOM 754 C CA . LEU A 1 97 ? 1.260 12.208 5.912 1.00 66.19 97 LEU A CA 1
ATOM 755 C C . LEU A 1 97 ? 1.079 13.609 6.506 1.00 66.19 97 LEU A C 1
ATOM 757 O O . LEU A 1 97 ? 1.594 14.571 5.943 1.00 66.19 97 LEU A O 1
ATOM 761 N N . GLU A 1 98 ? 0.408 13.737 7.651 1.00 67.81 98 GLU A N 1
ATOM 762 C CA . GLU A 1 98 ? 0.310 15.007 8.378 1.00 67.81 98 GLU A CA 1
ATOM 763 C C . GLU A 1 98 ? 1.691 15.501 8.830 1.00 67.81 98 GLU A C 1
ATOM 765 O O . GLU A 1 98 ? 2.012 16.673 8.629 1.00 67.81 98 GLU A O 1
ATOM 770 N N . SER A 1 99 ? 2.545 14.615 9.353 1.00 68.62 99 SER A N 1
ATOM 771 C CA . SER A 1 99 ? 3.891 14.984 9.802 1.00 68.62 99 SER A CA 1
ATOM 772 C C . SER A 1 99 ? 4.848 15.336 8.658 1.00 68.62 99 SER A C 1
ATOM 774 O O . SER A 1 99 ? 5.717 16.187 8.844 1.00 68.62 99 SER A O 1
ATOM 776 N N . ILE A 1 100 ? 4.743 14.671 7.505 1.00 66.06 100 ILE A N 1
ATOM 777 C CA . ILE A 1 100 ? 5.655 14.853 6.364 1.00 66.06 100 ILE A CA 1
ATOM 778 C C . ILE A 1 100 ? 5.196 16.016 5.480 1.00 66.06 100 ILE A C 1
ATOM 780 O O . ILE A 1 100 ? 6.018 16.821 5.045 1.00 66.06 100 ILE A O 1
ATOM 784 N N . PHE A 1 101 ? 3.891 16.115 5.213 1.00 62.44 101 PHE A N 1
ATOM 785 C CA . PHE A 1 101 ? 3.327 17.109 4.297 1.00 62.44 101 PHE A CA 1
ATOM 786 C C . PHE A 1 101 ? 2.721 18.327 5.005 1.00 62.44 101 PHE A C 1
ATOM 788 O O . PHE A 1 101 ? 2.342 19.284 4.331 1.00 62.44 101 PHE A O 1
ATOM 795 N N . GLY A 1 102 ? 2.645 18.334 6.342 1.00 57.44 102 GLY A N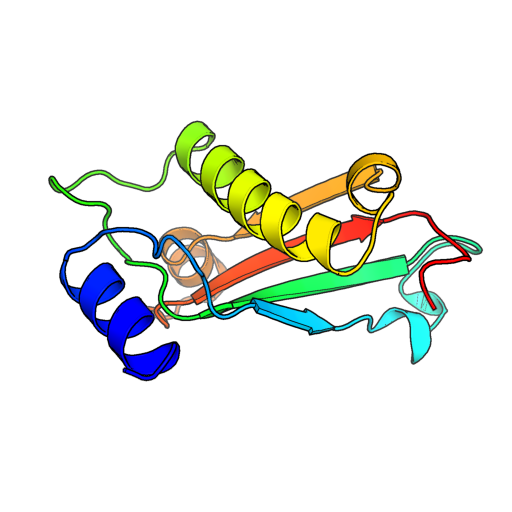 1
ATOM 796 C CA . GLY A 1 102 ? 2.146 19.475 7.112 1.00 57.44 102 GLY A CA 1
ATOM 797 C C . GLY A 1 102 ? 0.665 19.766 6.865 1.00 57.44 102 GLY A C 1
ATOM 798 O O . GLY A 1 102 ? 0.275 20.931 6.808 1.00 57.44 102 GLY A O 1
ATOM 799 N N . LEU A 1 103 ? -0.145 18.719 6.671 1.00 54.50 103 LEU A N 1
ATOM 800 C CA . LEU A 1 103 ? -1.587 18.801 6.418 1.00 54.50 103 LEU A CA 1
ATOM 801 C C . LEU A 1 103 ? -2.376 18.526 7.712 1.00 54.50 103 LEU A C 1
ATOM 803 O O . LEU A 1 103 ? -2.732 17.371 7.953 1.00 54.50 103 LEU A O 1
ATOM 807 N N . PRO A 1 104 ? -2.657 19.546 8.550 1.00 47.84 104 PRO A N 1
ATOM 808 C CA . PRO A 1 104 ? -3.389 19.349 9.794 1.00 47.84 104 PRO A CA 1
ATOM 809 C C . PRO A 1 104 ? -4.828 18.892 9.530 1.00 47.84 104 PRO A C 1
ATOM 811 O O . PRO A 1 104 ? -5.582 19.577 8.836 1.00 47.84 104 PRO A O 1
ATOM 814 N N . GLY A 1 105 ? -5.210 17.744 10.103 1.00 52.59 105 GLY A N 1
ATOM 815 C CA . GLY A 1 105 ? -6.538 17.137 9.922 1.00 52.59 105 GLY A CA 1
ATOM 816 C C . GLY A 1 105 ? -6.645 16.224 8.696 1.00 52.59 105 GLY A C 1
ATOM 817 O O . GLY A 1 105 ? -7.678 16.228 8.031 1.00 52.59 105 GLY A O 1
ATOM 818 N N . GLY A 1 106 ? -5.557 15.501 8.400 1.00 48.28 106 GLY A N 1
ATOM 819 C CA . GLY A 1 106 ? -5.250 14.810 7.148 1.00 48.28 106 GLY A CA 1
ATOM 820 C C . GLY A 1 106 ? -6.391 14.090 6.421 1.00 48.28 106 GLY A C 1
ATOM 821 O O . GLY A 1 106 ? -7.350 13.581 6.999 1.00 48.28 106 GLY A O 1
ATOM 822 N N . VAL A 1 107 ? -6.230 14.006 5.097 1.00 51.97 107 VAL A N 1
ATOM 823 C CA . VAL A 1 107 ? -7.059 13.179 4.212 1.00 51.97 107 VAL A CA 1
ATOM 824 C C . VAL A 1 107 ? -7.116 11.765 4.801 1.00 51.97 107 VAL A C 1
ATOM 826 O O . VAL A 1 107 ? -6.067 11.211 5.123 1.00 51.97 107 VAL A O 1
ATOM 829 N N . CYS A 1 108 ? -8.305 11.170 4.946 1.00 57.00 108 CYS A N 1
ATOM 830 C CA . CYS A 1 108 ? -8.503 9.798 5.445 1.00 57.00 108 CYS A CA 1
ATOM 831 C C . CYS A 1 108 ? -7.965 8.752 4.446 1.00 57.00 108 CYS A C 1
ATOM 833 O O . CYS A 1 108 ? -8.720 7.947 3.904 1.00 57.00 108 CYS A O 1
ATOM 835 N N . THR A 1 109 ? -6.679 8.821 4.112 1.00 55.12 109 THR A N 1
ATOM 836 C CA . THR A 1 109 ? -6.024 8.078 3.035 1.00 55.12 109 THR A CA 1
ATOM 837 C C . THR A 1 109 ? -4.729 7.485 3.566 1.00 55.12 109 THR A C 1
ATOM 839 O O . THR A 1 109 ? -3.913 8.185 4.159 1.00 55.12 109 THR A O 1
ATOM 842 N N . VAL A 1 110 ? -4.531 6.190 3.339 1.00 57.44 110 VAL A N 1
ATOM 843 C CA . VAL A 1 110 ? -3.227 5.539 3.496 1.00 57.44 110 VAL A CA 1
ATOM 844 C C . VAL A 1 110 ? -2.559 5.520 2.133 1.00 57.44 110 VAL A C 1
ATOM 846 O O . VAL A 1 110 ? -3.166 5.112 1.141 1.00 57.44 110 VAL A O 1
ATOM 849 N N . HIS A 1 111 ? -1.304 5.947 2.086 1.00 59.56 111 HIS A N 1
ATOM 850 C CA . HIS A 1 111 ? -0.497 5.890 0.880 1.00 59.56 111 HIS A CA 1
ATOM 851 C C . HIS A 1 111 ? 0.618 4.870 1.059 1.00 59.56 111 HIS A C 1
ATOM 853 O O . HIS A 1 111 ? 1.466 5.026 1.924 1.00 59.56 111 HIS A O 1
ATOM 859 N N . SER A 1 112 ? 0.651 3.831 0.233 1.00 59.84 112 SER A N 1
ATOM 860 C CA . SER A 1 112 ? 1.758 2.877 0.222 1.00 59.84 112 SER A CA 1
ATOM 861 C C . SER A 1 112 ? 2.494 2.942 -1.107 1.00 59.84 112 SER A C 1
ATOM 863 O O . SER A 1 112 ? 1.896 2.775 -2.170 1.00 59.84 112 SER A O 1
ATOM 865 N N . ILE A 1 113 ? 3.801 3.166 -1.049 1.00 57.97 113 ILE A N 1
ATOM 866 C CA . ILE A 1 113 ? 4.692 3.126 -2.203 1.00 57.97 113 ILE A CA 1
ATOM 867 C C . ILE A 1 113 ? 5.372 1.768 -2.184 1.00 57.97 113 ILE A C 1
ATOM 869 O O . ILE A 1 113 ? 6.063 1.407 -1.236 1.00 57.97 113 ILE A O 1
ATOM 873 N N . THR A 1 114 ? 5.165 0.990 -3.235 1.00 63.44 114 THR A N 1
ATOM 874 C CA . THR A 1 114 ? 5.765 -0.332 -3.374 1.00 63.44 114 THR A CA 1
ATOM 875 C C . THR A 1 114 ? 6.713 -0.324 -4.559 1.00 63.44 114 THR A C 1
ATOM 877 O O . THR A 1 114 ? 6.329 -0.002 -5.681 1.00 63.44 114 THR A O 1
ATOM 880 N N . SER A 1 115 ? 7.966 -0.692 -4.316 1.00 55.03 115 SER A N 1
ATOM 881 C CA . SER A 1 115 ? 8.923 -0.992 -5.373 1.00 55.03 115 SER A CA 1
ATOM 882 C C . SER A 1 115 ? 8.844 -2.488 -5.665 1.00 55.03 115 SER A C 1
ATOM 884 O O . SER A 1 115 ? 9.245 -3.323 -4.845 1.00 55.03 115 SER A O 1
ATOM 886 N N . ALA A 1 116 ? 8.261 -2.834 -6.811 1.00 59.00 116 ALA A N 1
ATOM 887 C CA . ALA A 1 116 ? 8.114 -4.209 -7.267 1.00 59.00 116 ALA A CA 1
ATOM 888 C C . ALA A 1 116 ? 9.016 -4.438 -8.479 1.00 59.00 116 ALA A C 1
ATOM 890 O O . ALA A 1 116 ? 9.077 -3.616 -9.387 1.00 59.00 116 ALA A O 1
ATOM 891 N N . CYS A 1 117 ? 9.721 -5.560 -8.532 1.00 51.44 117 CYS A N 1
ATOM 892 C CA . CYS A 1 117 ? 10.526 -5.885 -9.699 1.00 51.44 117 CYS A CA 1
ATOM 893 C C . CYS A 1 117 ? 9.830 -6.973 -10.503 1.00 51.44 117 CYS A C 1
ATOM 895 O O . CYS A 1 117 ? 9.987 -8.160 -10.231 1.00 51.44 117 CYS A O 1
ATOM 897 N N . THR A 1 118 ? 9.017 -6.561 -11.477 1.00 49.59 118 THR A N 1
ATOM 898 C CA . THR A 1 118 ? 8.447 -7.515 -12.431 1.00 49.59 118 THR A CA 1
ATOM 899 C C . THR A 1 118 ? 8.189 -6.890 -13.783 1.00 49.59 118 THR A C 1
ATOM 901 O O . THR A 1 118 ? 7.276 -6.089 -13.934 1.00 49.59 118 THR A O 1
ATOM 904 N N . ALA A 1 119 ? 8.896 -7.386 -14.791 1.00 42.44 119 ALA A N 1
ATOM 905 C CA . ALA A 1 119 ? 8.655 -7.109 -16.204 1.00 42.44 119 ALA A CA 1
ATOM 906 C C . ALA A 1 119 ? 7.344 -7.720 -16.765 1.00 42.44 119 ALA A C 1
ATOM 908 O O . ALA A 1 119 ? 7.173 -7.740 -17.976 1.00 42.44 119 ALA A O 1
ATOM 909 N N . ASN A 1 120 ? 6.448 -8.259 -15.922 1.00 40.25 1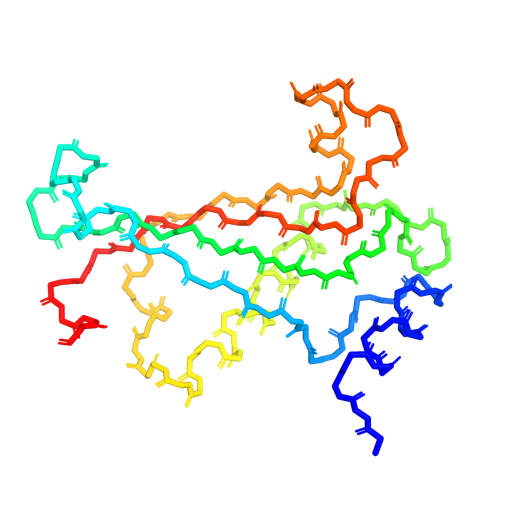20 ASN A N 1
ATOM 910 C CA . ASN A 1 120 ? 5.346 -9.142 -16.344 1.00 40.25 120 ASN A CA 1
ATOM 911 C C . ASN A 1 120 ? 3.991 -8.881 -15.646 1.00 40.25 120 ASN A C 1
ATOM 913 O O . ASN A 1 120 ? 3.123 -9.748 -15.668 1.00 40.25 120 ASN A O 1
ATOM 917 N N . VAL A 1 121 ? 3.799 -7.725 -14.997 1.00 43.38 121 VAL A N 1
ATOM 918 C CA . VAL A 1 121 ? 2.505 -7.367 -14.356 1.00 43.38 121 VAL A CA 1
ATOM 919 C C . VAL A 1 121 ? 1.584 -6.577 -15.311 1.00 43.38 121 VAL A C 1
ATOM 921 O O . VAL A 1 121 ? 0.575 -6.021 -14.890 1.00 43.38 121 VAL A O 1
ATOM 924 N N . LEU A 1 122 ? 1.884 -6.563 -16.614 1.00 41.38 122 LEU A N 1
ATOM 925 C CA . LEU A 1 122 ? 1.009 -6.028 -17.663 1.00 41.38 122 LEU A CA 1
ATOM 926 C C . LEU A 1 122 ? 0.762 -7.075 -18.749 1.00 41.38 122 LEU A C 1
ATOM 928 O O . LEU A 1 122 ? 1.753 -7.708 -19.175 1.00 41.38 122 LEU A O 1
#

Radius of gyration: 14.98 Å; chains: 1; bounding box: 41×33×39 Å

Organism: Aquarana catesbeiana (NCBI:txid8400)